Protein AF-A0A9D1SYV1-F1 (afdb_monomer)

Foldseek 3Di:
DVLVVLVLVLLLLLLQLLVLLLVLLVVLLVLAPDPVLNVLSVVLNVLSVVLNVLSVVVCVVVVHDHDHDDVVVVVVVVCVVVVPLVVDSALLSSLVVLLVSLVVLLVSLVVSCVVRVVSDVSSNVSSVSSNVSSVVSNVVSVVSD

Solvent-accessible surface area (backbone atoms only — not comparable to full-atom values): 7983 Å² total; per-residue (Å²): 109,72,67,60,54,50,44,53,53,47,56,33,51,51,44,37,49,36,53,41,52,46,51,50,44,66,72,41,53,85,62,51,79,52,64,70,58,47,50,50,49,53,54,50,40,57,55,41,50,55,52,41,51,53,50,51,53,56,30,54,76,71,73,49,82,78,59,87,66,68,52,64,61,58,52,49,56,55,45,70,77,44,77,79,54,84,80,51,73,46,59,42,52,52,32,50,52,50,40,55,51,34,52,52,45,35,55,46,36,57,48,47,50,71,77,42,43,90,67,39,68,69,62,36,52,53,40,49,54,50,32,53,50,30,55,50,47,45,61,57,40,57,77,48,98

Sequence (145 aa):
MEQNENYIKFINSIFQNLSTALQSIEDMLPKVVDEDFKKELSEEYSKYDLLSRECEMLAKSEGINLKDNNWFEKLKLWGSINMGTMMDKSTRNIAQMFLLGTVMGIVQCLKDLKDYSSVSDELTDLCTKLSELEENNYQNLKNFL

Structure (mmCIF, N/CA/C/O backbone):
data_AF-A0A9D1SYV1-F1
#
_entry.id   AF-A0A9D1SYV1-F1
#
loop_
_atom_site.group_PDB
_atom_site.id
_atom_site.type_symbol
_atom_site.label_atom_id
_atom_site.label_alt_id
_atom_site.label_comp_id
_atom_site.label_asym_id
_atom_site.label_entity_id
_atom_site.label_seq_id
_atom_site.pdbx_PDB_ins_code
_atom_site.Cartn_x
_atom_site.Cartn_y
_atom_site.Cartn_z
_atom_site.occupancy
_atom_site.B_iso_or_equiv
_atom_site.auth_seq_id
_atom_site.auth_comp_id
_atom_site.auth_asym_id
_atom_site.auth_atom_id
_atom_site.pdbx_PDB_model_num
ATOM 1 N N . MET A 1 1 ? -9.665 8.114 26.194 1.00 60.84 1 MET A N 1
ATOM 2 C CA . MET A 1 1 ? -10.007 6.688 26.390 1.00 60.84 1 MET A CA 1
ATOM 3 C C . MET A 1 1 ? -9.146 5.887 25.431 1.00 60.84 1 MET A C 1
ATOM 5 O O . MET A 1 1 ? -8.980 6.341 24.306 1.00 60.84 1 MET A O 1
ATOM 9 N N . GLU A 1 2 ? -8.592 4.762 25.873 1.00 72.12 2 GLU A N 1
ATOM 10 C CA . GLU A 1 2 ? -7.640 3.916 25.127 1.00 72.12 2 GLU A CA 1
ATOM 11 C C . GLU A 1 2 ? -8.145 3.509 23.727 1.00 72.12 2 GLU A C 1
ATOM 13 O O . GLU A 1 2 ? -7.390 3.553 22.761 1.00 72.12 2 GLU A O 1
ATOM 18 N N . GLN A 1 3 ? -9.453 3.261 23.587 1.00 74.19 3 GLN A N 1
ATOM 19 C CA . GLN A 1 3 ? -10.114 2.951 22.310 1.00 74.19 3 GLN A CA 1
ATOM 20 C C . GLN A 1 3 ? -9.882 4.019 21.222 1.00 74.19 3 GLN A C 1
ATOM 22 O O . GLN A 1 3 ? -9.591 3.686 20.079 1.00 74.19 3 GLN A O 1
ATOM 27 N N . ASN A 1 4 ? -9.961 5.306 21.583 1.00 85.25 4 ASN A N 1
ATOM 28 C CA . ASN A 1 4 ? -9.758 6.412 20.640 1.00 85.25 4 ASN A CA 1
ATOM 29 C C . ASN A 1 4 ? -8.280 6.524 20.220 1.00 85.25 4 ASN A C 1
ATOM 31 O O . ASN A 1 4 ? -7.961 6.809 19.072 1.00 85.25 4 ASN A O 1
ATOM 35 N N . GLU A 1 5 ? -7.352 6.248 21.140 1.00 92.25 5 GLU A N 1
ATOM 36 C CA . GLU A 1 5 ? -5.921 6.256 20.823 1.00 92.25 5 GLU A CA 1
ATOM 37 C C . GLU A 1 5 ? -5.551 5.127 19.851 1.00 92.25 5 GLU A C 1
ATOM 39 O O . GLU A 1 5 ? -4.796 5.354 18.905 1.00 92.25 5 GLU A O 1
ATOM 44 N N . ASN A 1 6 ? -6.111 3.931 20.048 1.00 95.31 6 ASN A N 1
ATOM 45 C CA . ASN A 1 6 ? -5.883 2.800 19.152 1.00 95.31 6 ASN A CA 1
ATOM 46 C C . ASN A 1 6 ? -6.514 3.022 17.772 1.00 95.31 6 ASN A C 1
ATOM 48 O O . ASN A 1 6 ? -5.876 2.696 16.776 1.00 95.31 6 ASN A O 1
ATOM 52 N N . TYR A 1 7 ? -7.689 3.658 17.691 1.00 95.75 7 TYR A N 1
ATOM 53 C CA . TYR A 1 7 ? -8.291 4.036 16.405 1.00 95.75 7 TYR A CA 1
ATOM 54 C C . TYR A 1 7 ? -7.366 4.983 15.633 1.00 95.75 7 TYR A C 1
ATOM 56 O O . TYR A 1 7 ? -7.041 4.741 14.472 1.00 95.75 7 TYR A O 1
ATOM 64 N N . ILE A 1 8 ? -6.867 6.028 16.307 1.00 95.69 8 ILE A N 1
ATOM 65 C CA . ILE A 1 8 ? -5.928 6.990 15.721 1.00 95.69 8 ILE A CA 1
ATOM 66 C C . ILE A 1 8 ? -4.652 6.284 15.252 1.00 95.69 8 ILE A C 1
ATOM 68 O O . ILE A 1 8 ? -4.178 6.566 14.153 1.00 95.69 8 ILE A O 1
ATOM 72 N N . LYS A 1 9 ? -4.076 5.374 16.047 1.00 95.38 9 LYS A N 1
ATOM 73 C CA . LYS A 1 9 ? -2.889 4.606 15.632 1.00 95.38 9 LYS A CA 1
ATOM 74 C C . LYS A 1 9 ? -3.173 3.769 14.390 1.00 95.38 9 LYS A C 1
ATOM 76 O O . LYS A 1 9 ? -2.373 3.805 13.458 1.00 95.38 9 LYS A O 1
ATOM 81 N N . PHE A 1 10 ? -4.309 3.079 14.363 1.00 97.25 10 PHE A N 1
ATOM 82 C CA . PHE A 1 10 ? -4.659 2.178 13.276 1.00 97.25 10 PHE A CA 1
ATOM 83 C C . PHE A 1 10 ? -4.872 2.931 11.957 1.00 97.25 10 PHE A C 1
ATOM 85 O O . PHE A 1 10 ? -4.190 2.645 10.975 1.00 97.25 10 PHE A O 1
ATOM 92 N N . ILE A 1 11 ? -5.715 3.971 11.948 1.00 97.31 11 ILE A N 1
ATOM 93 C CA . ILE A 1 11 ? -5.981 4.752 10.730 1.00 97.31 11 ILE A CA 1
ATOM 94 C C . ILE A 1 11 ? -4.730 5.475 10.215 1.00 97.31 11 ILE A C 1
ATOM 96 O O . ILE A 1 11 ? -4.505 5.544 9.009 1.00 97.31 11 ILE A O 1
ATOM 100 N N . ASN A 1 12 ? -3.864 5.961 11.114 1.00 95.75 12 ASN A N 1
ATOM 101 C CA . ASN A 1 12 ? -2.592 6.555 10.703 1.00 95.75 12 ASN A CA 1
ATOM 102 C C . ASN A 1 12 ? -1.652 5.514 10.092 1.00 95.75 12 ASN A C 1
ATOM 104 O O . ASN A 1 12 ? -0.964 5.834 9.131 1.00 95.75 12 ASN A O 1
ATOM 108 N N . SER A 1 13 ? -1.613 4.287 10.616 1.00 95.44 13 SER A N 1
ATOM 109 C CA . SER A 1 13 ? -0.782 3.225 10.040 1.00 95.44 13 SER A CA 1
ATOM 110 C C . SER A 1 13 ? -1.227 2.870 8.616 1.00 95.44 13 SER A C 1
ATOM 112 O O . SER A 1 13 ? -0.402 2.855 7.701 1.00 95.44 13 SER A O 1
ATOM 114 N N . ILE A 1 14 ? -2.541 2.708 8.405 1.00 97.38 14 ILE A N 1
ATOM 115 C CA . ILE A 1 14 ? -3.135 2.473 7.079 1.00 97.38 14 ILE A CA 1
ATOM 116 C C . ILE A 1 14 ? -2.778 3.620 6.127 1.00 97.38 14 ILE A C 1
ATOM 118 O O . ILE A 1 14 ? -2.234 3.388 5.048 1.00 97.38 14 ILE A O 1
ATOM 122 N N . PHE A 1 15 ? -3.033 4.866 6.542 1.00 96.44 15 PHE A N 1
ATOM 123 C CA . PHE A 1 15 ? -2.738 6.043 5.727 1.00 96.44 15 PHE A CA 1
ATOM 124 C C . PHE A 1 15 ? -1.256 6.143 5.361 1.00 96.4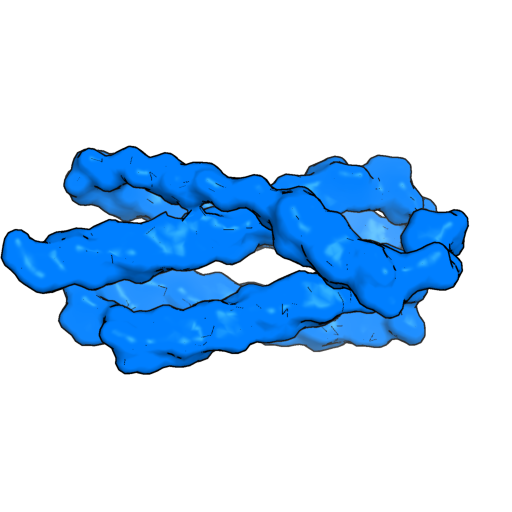4 15 PHE A C 1
ATOM 126 O O . PHE A 1 15 ? -0.926 6.437 4.220 1.00 96.44 15 PHE A O 1
ATOM 133 N N . GLN A 1 16 ? -0.355 5.861 6.303 1.00 93.44 16 GLN A N 1
ATOM 134 C CA . GLN A 1 16 ? 1.081 5.914 6.048 1.00 93.44 16 GLN A CA 1
ATOM 135 C C . GLN A 1 16 ? 1.547 4.863 5.046 1.00 93.44 16 GLN A C 1
ATOM 137 O O . GLN A 1 16 ? 2.477 5.142 4.292 1.00 93.44 16 GLN A O 1
ATOM 142 N N . ASN A 1 17 ? 0.937 3.677 5.032 1.00 93.81 17 ASN A N 1
ATOM 143 C CA . ASN A 1 17 ? 1.236 2.668 4.020 1.00 93.81 17 ASN A CA 1
ATOM 144 C C . ASN A 1 17 ? 0.762 3.137 2.626 1.00 93.81 17 ASN A C 1
ATOM 146 O O . ASN A 1 17 ? 1.535 3.153 1.670 1.00 93.81 17 ASN A O 1
ATOM 150 N N . LEU A 1 18 ? -0.468 3.654 2.541 1.00 96.19 18 LEU A N 1
ATOM 151 C CA . LEU A 1 18 ? -1.052 4.192 1.305 1.00 96.19 18 LEU A CA 1
ATOM 152 C C . LEU A 1 18 ? -0.250 5.370 0.731 1.00 96.19 18 LEU A C 1
ATOM 154 O O . LEU A 1 18 ? 0.146 5.343 -0.434 1.00 96.19 18 LEU A O 1
ATOM 158 N N . SER A 1 19 ? 0.037 6.387 1.547 1.00 92.75 19 SER A N 1
ATOM 159 C CA . SER A 1 19 ? 0.761 7.586 1.108 1.00 92.75 19 SER A CA 1
ATOM 160 C C . SER A 1 19 ? 2.196 7.270 0.692 1.00 92.75 19 SER A C 1
ATOM 162 O O . SER A 1 19 ? 2.707 7.823 -0.281 1.00 92.75 19 SER A O 1
ATOM 164 N N . THR A 1 20 ? 2.823 6.309 1.370 1.00 89.69 20 THR A N 1
ATOM 165 C CA . THR A 1 20 ? 4.128 5.762 0.994 1.00 89.69 20 THR A CA 1
ATOM 166 C C . THR A 1 20 ? 4.110 5.150 -0.406 1.00 89.69 20 THR A C 1
ATOM 168 O O . THR A 1 20 ? 4.994 5.450 -1.216 1.00 89.69 20 THR A O 1
ATOM 171 N N . ALA A 1 21 ? 3.132 4.288 -0.693 1.00 92.88 21 ALA A N 1
ATOM 172 C CA . ALA A 1 21 ? 3.015 3.636 -1.991 1.00 92.88 21 ALA A CA 1
ATOM 173 C C . ALA A 1 21 ? 2.784 4.671 -3.103 1.00 92.88 21 ALA A C 1
ATOM 175 O O . ALA A 1 21 ? 3.529 4.692 -4.084 1.00 92.88 21 ALA A O 1
ATOM 176 N N . LEU A 1 22 ? 1.836 5.593 -2.901 1.00 95.00 22 LEU A N 1
ATOM 177 C CA . LEU A 1 22 ? 1.514 6.660 -3.852 1.00 95.00 22 LEU A CA 1
ATOM 178 C C . LEU A 1 22 ? 2.729 7.531 -4.178 1.00 95.00 22 LEU A C 1
ATOM 180 O O . LEU A 1 22 ? 3.081 7.675 -5.350 1.00 95.00 22 LEU A O 1
ATOM 184 N N . GLN A 1 23 ? 3.419 8.034 -3.150 1.00 89.56 23 GLN A N 1
ATOM 185 C CA . GLN A 1 23 ? 4.604 8.873 -3.322 1.00 89.56 23 GLN A CA 1
ATOM 186 C C . GLN A 1 23 ? 5.730 8.120 -4.044 1.00 89.56 23 GLN A C 1
ATOM 188 O O . GLN A 1 23 ? 6.367 8.657 -4.949 1.00 89.56 23 GLN A O 1
ATOM 193 N N . SER A 1 24 ? 5.952 6.848 -3.695 1.00 88.19 24 SER A N 1
ATOM 194 C CA . SER A 1 24 ? 6.974 6.013 -4.342 1.00 88.19 24 SER A CA 1
ATOM 195 C C . SER A 1 24 ? 6.717 5.837 -5.830 1.00 88.19 24 SER A C 1
ATOM 197 O O . SER A 1 24 ? 7.650 5.937 -6.631 1.00 88.19 24 SER A O 1
ATOM 199 N N . ILE A 1 25 ? 5.463 5.564 -6.200 1.00 93.12 25 ILE A N 1
ATOM 200 C CA . ILE A 1 25 ? 5.072 5.420 -7.598 1.00 93.12 25 ILE A CA 1
ATOM 201 C C . ILE A 1 25 ? 5.269 6.751 -8.322 1.00 93.12 25 ILE A C 1
ATOM 203 O O . ILE A 1 25 ? 5.959 6.768 -9.338 1.00 93.12 25 ILE A O 1
ATOM 207 N N . GLU A 1 26 ? 4.773 7.864 -7.782 1.00 91.44 26 GLU A N 1
ATOM 208 C CA . GLU A 1 26 ? 4.944 9.196 -8.380 1.00 91.44 26 GLU A CA 1
ATOM 209 C C . GLU A 1 26 ? 6.416 9.550 -8.635 1.00 91.44 26 GLU A C 1
ATOM 211 O O . GLU A 1 26 ? 6.776 10.023 -9.716 1.00 91.44 26 GLU A O 1
ATOM 216 N N . ASP A 1 27 ? 7.294 9.258 -7.674 1.00 84.44 27 ASP A N 1
ATOM 217 C CA . ASP A 1 27 ? 8.716 9.582 -7.768 1.00 84.44 27 ASP A CA 1
ATOM 218 C C . ASP A 1 27 ? 9.489 8.687 -8.741 1.00 84.44 27 ASP A C 1
ATOM 220 O O . ASP A 1 27 ? 10.535 9.089 -9.276 1.00 84.44 27 ASP A O 1
ATOM 224 N N . MET A 1 28 ? 9.048 7.441 -8.922 1.00 86.69 28 MET A N 1
ATOM 225 C CA . MET A 1 28 ? 9.763 6.445 -9.719 1.00 86.69 28 MET A CA 1
ATOM 226 C C . MET A 1 28 ? 9.200 6.288 -11.125 1.00 86.69 28 MET A C 1
ATOM 228 O O . MET A 1 28 ? 9.983 5.995 -12.027 1.00 86.69 28 MET A O 1
ATOM 232 N N . LEU A 1 29 ? 7.911 6.550 -11.351 1.00 89.50 29 LEU A N 1
ATOM 233 C CA . LEU A 1 29 ? 7.262 6.409 -12.657 1.00 89.50 29 LEU A CA 1
ATOM 234 C C . LEU A 1 29 ? 8.009 7.153 -13.787 1.00 89.50 29 LEU A C 1
ATOM 236 O O . LEU A 1 29 ? 8.236 6.540 -14.831 1.00 89.50 29 LEU A O 1
ATOM 240 N N . PRO A 1 30 ? 8.522 8.393 -13.600 1.00 88.81 30 PRO A N 1
ATOM 241 C CA . PRO A 1 30 ? 9.306 9.085 -14.632 1.00 88.81 30 PRO A CA 1
ATOM 242 C C . PRO A 1 30 ? 10.670 8.443 -14.937 1.00 88.81 30 PRO A C 1
ATOM 244 O O . PRO A 1 30 ? 11.305 8.788 -15.932 1.00 88.81 30 PRO A O 1
ATOM 247 N N . LYS A 1 31 ? 11.165 7.563 -14.058 1.00 86.19 31 LYS A N 1
ATOM 248 C CA . LYS A 1 31 ? 12.464 6.881 -14.180 1.00 86.19 31 LYS A CA 1
ATOM 249 C C . LYS A 1 31 ? 12.336 5.487 -14.793 1.00 86.19 31 LYS A C 1
ATOM 251 O O . LYS A 1 31 ? 13.350 4.939 -15.220 1.00 86.19 31 LYS A O 1
ATOM 256 N N . VAL A 1 32 ? 11.134 4.915 -14.819 1.00 88.69 32 VAL A N 1
ATOM 257 C CA . VAL A 1 32 ? 10.876 3.625 -15.460 1.00 88.69 32 VAL A CA 1
ATOM 258 C C . VAL A 1 32 ? 10.923 3.810 -16.976 1.00 88.69 32 VAL A C 1
ATOM 260 O O . VAL A 1 32 ? 10.387 4.779 -17.505 1.00 88.69 32 VAL A O 1
ATOM 26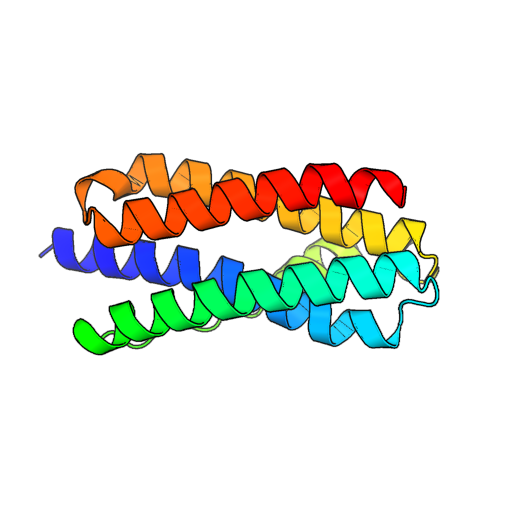3 N N . VAL A 1 33 ? 11.591 2.900 -17.685 1.00 90.25 33 VAL A N 1
ATOM 264 C CA . VAL A 1 33 ? 11.653 2.898 -19.161 1.00 90.25 33 VAL A CA 1
ATOM 265 C C . VAL A 1 33 ? 10.729 1.836 -19.752 1.00 90.25 33 VAL A C 1
ATOM 267 O O . VAL A 1 33 ? 10.144 2.064 -20.803 1.00 90.25 33 VAL A O 1
ATOM 270 N N . ASP A 1 34 ? 10.584 0.701 -19.070 1.00 94.69 34 ASP A N 1
ATOM 271 C CA . ASP A 1 34 ? 9.718 -0.401 -19.482 1.00 94.69 34 ASP A CA 1
ATOM 272 C C . ASP A 1 34 ? 8.236 0.000 -19.422 1.00 94.69 34 ASP A C 1
ATOM 274 O O . ASP A 1 34 ? 7.730 0.401 -18.373 1.00 94.69 34 ASP A O 1
ATOM 278 N N . GLU A 1 35 ? 7.557 -0.055 -20.567 1.00 96.06 35 GLU A N 1
ATOM 279 C CA . GLU A 1 35 ? 6.175 0.417 -20.702 1.00 96.06 35 GLU A CA 1
ATOM 280 C C . GLU A 1 35 ? 5.162 -0.507 -20.015 1.00 96.06 35 GLU A C 1
ATOM 282 O O . GLU A 1 35 ? 4.181 -0.014 -19.455 1.00 96.06 35 GLU A O 1
ATOM 287 N N . ASP A 1 36 ? 5.411 -1.820 -19.988 1.00 96.94 36 ASP A N 1
ATOM 288 C CA . ASP A 1 36 ? 4.548 -2.764 -19.274 1.00 96.94 36 ASP A CA 1
ATOM 289 C C . ASP A 1 36 ? 4.654 -2.526 -17.764 1.00 96.94 36 ASP A C 1
ATOM 291 O O . ASP A 1 36 ? 3.642 -2.495 -17.062 1.00 96.94 36 ASP A O 1
ATOM 295 N N . PHE A 1 37 ? 5.861 -2.243 -17.266 1.00 96.75 37 PHE A N 1
ATOM 296 C CA . PHE A 1 37 ? 6.055 -1.911 -15.860 1.00 96.75 37 PHE A CA 1
ATOM 297 C C . PHE A 1 37 ? 5.452 -0.550 -15.487 1.00 96.75 37 PHE A C 1
ATOM 299 O O . PHE A 1 37 ? 4.826 -0.419 -14.437 1.00 96.75 37 PHE A O 1
ATOM 306 N N . LYS A 1 38 ? 5.568 0.472 -16.350 1.00 97.00 38 LYS A N 1
ATOM 307 C CA . LYS A 1 38 ? 4.864 1.754 -16.143 1.00 97.00 38 LYS A CA 1
ATOM 308 C C . LYS A 1 38 ? 3.361 1.562 -16.036 1.00 97.00 38 LYS A C 1
ATOM 310 O O . LYS A 1 38 ? 2.721 2.215 -15.209 1.00 97.00 38 LYS A O 1
ATOM 315 N N . LYS A 1 39 ? 2.800 0.714 -16.900 1.00 98.00 39 LYS A N 1
ATOM 316 C CA . LYS A 1 39 ? 1.375 0.411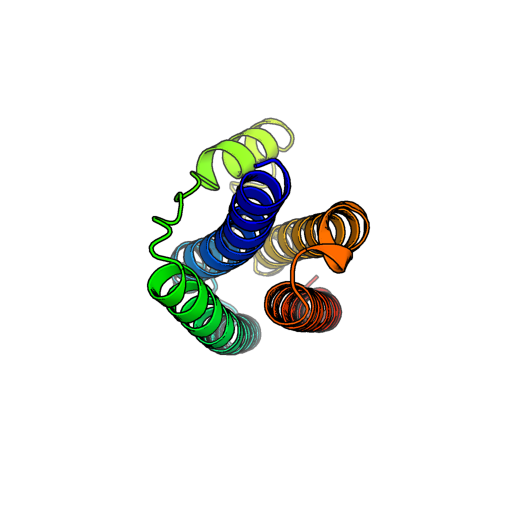 -16.895 1.00 98.00 39 LYS A CA 1
ATOM 317 C C . LYS A 1 39 ? 0.977 -0.250 -15.577 1.00 98.00 39 LYS A C 1
ATOM 319 O O . LYS A 1 39 ? 0.041 0.242 -14.955 1.00 98.00 39 LYS A O 1
ATOM 324 N N . GLU A 1 40 ? 1.718 -1.263 -15.127 1.00 98.12 40 GLU A N 1
ATOM 325 C CA . GLU A 1 40 ? 1.482 -1.907 -13.826 1.00 98.12 40 GLU A CA 1
ATOM 326 C C . GLU A 1 40 ? 1.494 -0.874 -12.690 1.00 98.12 40 GLU A C 1
ATOM 328 O O . GLU A 1 40 ? 0.495 -0.722 -11.994 1.00 98.12 40 GLU A O 1
ATOM 333 N N . LEU A 1 41 ? 2.557 -0.068 -12.566 1.00 97.50 41 LEU A N 1
ATOM 334 C CA . LEU A 1 41 ? 2.653 0.948 -11.508 1.00 97.50 41 LEU A CA 1
ATOM 335 C C . LEU A 1 41 ? 1.519 1.984 -11.568 1.00 97.50 41 LEU A C 1
ATOM 337 O O . LEU A 1 41 ? 1.041 2.442 -10.533 1.00 97.50 41 LEU A O 1
ATOM 341 N N . SER A 1 42 ? 1.059 2.355 -12.763 1.00 98.19 42 SER A N 1
ATOM 342 C CA . SER A 1 42 ? -0.068 3.286 -12.923 1.00 98.19 42 SER A CA 1
ATOM 343 C C . SER A 1 42 ? -1.398 2.669 -12.469 1.00 98.19 42 SER A C 1
ATOM 345 O O . SER A 1 42 ? -2.244 3.353 -11.881 1.00 98.19 42 SER A O 1
ATOM 347 N N . GLU A 1 43 ? -1.595 1.374 -12.726 1.00 98.31 43 GLU A N 1
ATOM 348 C CA . GLU A 1 43 ? -2.752 0.621 -12.236 1.00 98.31 43 GLU A CA 1
ATOM 349 C C . GLU A 1 43 ? -2.703 0.452 -10.713 1.00 98.31 43 GLU A C 1
ATOM 351 O O . GLU A 1 43 ? -3.725 0.649 -10.051 1.00 98.31 43 GLU A O 1
ATOM 356 N N . GLU A 1 44 ? -1.532 0.151 -10.144 1.00 98.31 44 GLU A N 1
ATOM 357 C CA . GLU A 1 44 ? -1.320 0.111 -8.694 1.00 98.31 44 GLU A CA 1
ATOM 358 C C . GLU A 1 44 ? -1.628 1.467 -8.047 1.00 98.31 44 GLU A C 1
ATOM 360 O O . GLU A 1 44 ? -2.417 1.521 -7.102 1.00 98.31 44 GLU A O 1
ATOM 365 N N . TYR A 1 45 ? -1.089 2.569 -8.588 1.00 98.44 45 TYR A N 1
ATOM 366 C CA . TYR A 1 45 ? -1.337 3.929 -8.087 1.00 98.44 45 TYR A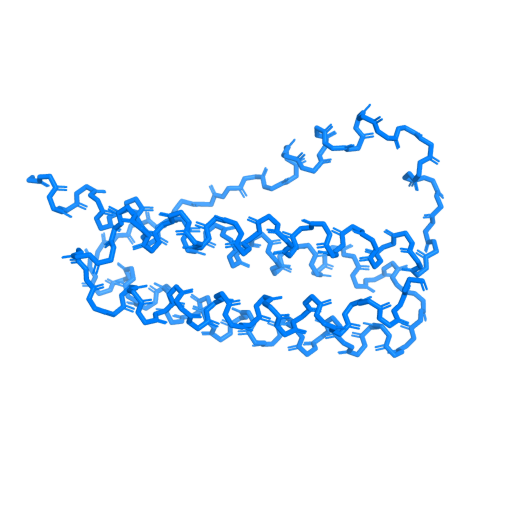 CA 1
ATOM 367 C C . TYR A 1 45 ? -2.830 4.229 -8.014 1.00 98.44 45 TYR A C 1
ATOM 369 O O . TYR A 1 45 ? -3.325 4.695 -6.992 1.00 98.44 45 TYR A O 1
ATOM 377 N N . SER A 1 46 ? -3.566 3.911 -9.081 1.00 98.50 46 SER A N 1
ATOM 378 C CA . SER A 1 46 ? -5.008 4.160 -9.143 1.00 98.50 46 SER A CA 1
ATOM 379 C C . SER A 1 46 ? -5.765 3.409 -8.042 1.00 98.50 46 SER A C 1
ATOM 381 O O . SER A 1 46 ? -6.704 3.947 -7.460 1.00 98.50 46 SER A O 1
ATOM 383 N N . LYS A 1 47 ? -5.358 2.173 -7.725 1.00 98.62 47 LYS A N 1
ATOM 384 C CA . LYS A 1 47 ? -5.975 1.370 -6.657 1.00 98.62 47 LYS A CA 1
ATOM 385 C C . LYS A 1 47 ? -5.607 1.900 -5.268 1.00 98.62 47 LYS A C 1
ATOM 387 O O . LYS A 1 47 ? -6.489 2.011 -4.419 1.00 98.62 47 LYS A O 1
ATOM 392 N N . TYR A 1 48 ? -4.345 2.273 -5.049 1.00 98.44 48 TYR A N 1
ATOM 393 C CA . TYR A 1 48 ? -3.910 2.893 -3.796 1.00 98.44 48 TYR A CA 1
ATOM 394 C C . TYR A 1 48 ? -4.606 4.239 -3.544 1.00 98.44 48 TYR A C 1
ATOM 396 O O . TYR A 1 48 ? -5.028 4.495 -2.420 1.00 98.44 48 TYR A O 1
ATOM 404 N N . ASP A 1 49 ? -4.790 5.072 -4.573 1.00 98.38 49 ASP A N 1
ATOM 405 C CA . ASP A 1 49 ? -5.448 6.384 -4.460 1.00 98.38 49 ASP A CA 1
ATOM 406 C C . ASP A 1 49 ? -6.913 6.235 -4.027 1.00 98.38 49 ASP A C 1
ATOM 408 O O . ASP A 1 49 ? -7.385 6.957 -3.150 1.00 98.38 49 ASP A O 1
ATOM 412 N N . LEU A 1 50 ? -7.626 5.237 -4.562 1.00 98.56 50 LEU A N 1
ATOM 413 C CA . LEU A 1 50 ? -8.995 4.937 -4.135 1.00 98.56 50 LEU A CA 1
ATOM 414 C C . LEU A 1 50 ? -9.073 4.592 -2.640 1.00 98.56 50 LEU A C 1
ATOM 416 O O . LEU A 1 50 ? -9.910 5.155 -1.933 1.00 98.56 50 LEU A O 1
ATOM 420 N N . LEU A 1 51 ? -8.182 3.725 -2.150 1.00 98.62 51 LEU A N 1
ATOM 421 C CA . LEU A 1 51 ? -8.128 3.373 -0.727 1.00 98.62 51 LEU A CA 1
ATOM 422 C C . LEU A 1 51 ? -7.661 4.551 0.144 1.00 98.62 51 LEU A C 1
ATOM 424 O O . LEU A 1 51 ? -8.158 4.722 1.256 1.00 98.62 51 LEU A O 1
ATOM 428 N N . SER A 1 52 ? -6.747 5.394 -0.351 1.00 97.81 52 SER A N 1
ATOM 429 C CA . SER A 1 52 ? -6.294 6.600 0.361 1.00 97.81 52 SER A CA 1
ATOM 430 C C . SER A 1 52 ? -7.443 7.572 0.585 1.00 97.81 52 SER A C 1
ATOM 432 O O . SER A 1 52 ? -7.641 8.048 1.700 1.00 97.81 52 SER A O 1
ATOM 434 N N . ARG A 1 53 ? -8.273 7.795 -0.437 1.00 98.25 53 ARG A N 1
ATOM 435 C CA . ARG A 1 53 ? -9.468 8.641 -0.323 1.00 98.25 53 ARG A CA 1
ATOM 436 C C . ARG A 1 53 ? -10.488 8.071 0.660 1.00 98.25 53 ARG A C 1
ATOM 438 O O . ARG A 1 53 ? -11.072 8.832 1.428 1.00 98.25 53 ARG A O 1
ATOM 445 N N . GLU A 1 54 ? -10.695 6.753 0.665 1.00 98.25 54 GLU A N 1
ATOM 446 C CA . GLU A 1 54 ? -11.547 6.083 1.660 1.00 98.25 54 GLU A CA 1
ATOM 447 C C . GLU A 1 54 ? -11.009 6.311 3.085 1.00 98.25 54 GLU A C 1
ATOM 449 O O . GLU A 1 54 ? -11.754 6.739 3.969 1.00 98.25 54 GLU A O 1
ATOM 454 N N . CYS A 1 55 ? -9.698 6.141 3.287 1.00 98.06 55 CYS A N 1
ATOM 455 C CA . CYS A 1 55 ? -9.015 6.400 4.557 1.00 98.06 55 CYS A CA 1
ATOM 456 C C . CYS A 1 55 ? -9.178 7.857 5.028 1.00 98.06 55 CYS A C 1
ATOM 458 O O . CYS A 1 55 ? -9.544 8.121 6.174 1.00 98.06 55 CYS A O 1
ATOM 460 N N . GLU A 1 56 ? -8.956 8.821 4.134 1.00 97.25 56 GLU A N 1
ATOM 461 C CA . GLU A 1 56 ? -9.108 10.252 4.414 1.00 97.25 56 GLU A CA 1
ATOM 462 C C . GLU A 1 56 ? -10.550 10.627 4.766 1.00 97.25 56 GLU A C 1
ATOM 464 O O . GLU A 1 56 ? -10.782 11.449 5.657 1.00 97.25 56 GLU A O 1
ATOM 469 N N . MET A 1 57 ? -11.533 10.016 4.099 1.00 97.81 57 MET A N 1
ATOM 470 C CA . MET A 1 57 ? -12.946 10.216 4.414 1.00 97.81 57 MET A CA 1
ATOM 471 C C . MET A 1 57 ? -13.289 9.724 5.824 1.00 97.81 57 MET A C 1
ATOM 473 O O . MET A 1 57 ? -13.954 10.459 6.559 1.00 97.81 57 MET A O 1
ATOM 477 N N . LEU A 1 58 ? -12.799 8.543 6.217 1.00 96.88 58 LEU A N 1
ATOM 478 C CA . LEU A 1 58 ? -12.968 8.002 7.573 1.00 96.88 58 LEU A CA 1
ATOM 479 C C . LEU A 1 58 ? -12.257 8.863 8.625 1.00 96.88 58 LEU A C 1
ATOM 481 O O . LEU A 1 58 ? -12.798 9.133 9.695 1.00 96.88 58 LEU A O 1
ATOM 485 N N . ALA A 1 59 ? -11.054 9.356 8.328 1.00 96.19 59 ALA A N 1
ATOM 486 C CA . ALA A 1 59 ? -10.346 10.251 9.238 1.00 96.19 59 ALA A CA 1
ATOM 487 C C . ALA A 1 59 ? -11.118 11.557 9.444 1.00 96.19 59 ALA A C 1
ATOM 489 O O . ALA A 1 59 ? -11.270 12.037 10.569 1.00 96.19 59 ALA A O 1
ATOM 490 N N . LYS A 1 60 ? -11.655 12.114 8.355 1.00 95.88 60 LYS A N 1
ATOM 491 C CA . LYS A 1 60 ? -12.433 13.350 8.382 1.00 95.88 60 LYS A CA 1
ATOM 492 C C . LYS A 1 60 ? -13.741 13.200 9.157 1.00 95.88 60 LYS A C 1
ATOM 494 O O . LYS A 1 60 ? -14.094 14.135 9.875 1.00 95.88 60 LYS A O 1
ATOM 499 N N . SER A 1 61 ? -14.454 12.076 9.030 1.00 94.56 61 SER A N 1
ATOM 500 C CA . SER A 1 61 ? -15.693 11.844 9.793 1.00 94.56 61 SER A CA 1
ATOM 501 C C . SER A 1 61 ? -15.442 11.777 11.299 1.00 94.56 61 SER A C 1
ATOM 503 O O . SER A 1 61 ? -16.267 12.262 12.068 1.00 94.56 61 SER A O 1
ATOM 505 N N . GLU A 1 62 ? -14.272 11.283 11.703 1.00 92.88 62 GLU A N 1
ATOM 506 C CA . GLU A 1 62 ? -13.842 11.203 13.104 1.00 92.88 62 GLU A CA 1
ATOM 507 C C . GLU A 1 62 ? -13.114 12.466 13.606 1.00 92.88 62 GLU A C 1
ATOM 509 O O . GLU A 1 62 ? -12.688 12.536 14.760 1.00 92.88 62 GLU A O 1
ATOM 514 N N . GLY A 1 63 ? -12.940 13.489 12.759 1.00 93.62 63 GLY A N 1
ATOM 515 C CA . GLY A 1 63 ? -12.206 14.710 13.113 1.00 93.62 63 GLY A CA 1
ATOM 516 C C . GLY A 1 63 ? -10.710 14.481 13.375 1.00 93.62 63 GLY A C 1
ATOM 517 O O . GLY A 1 63 ? -10.081 15.243 14.113 1.00 93.62 63 GLY A O 1
ATOM 518 N N . ILE A 1 64 ? -10.135 13.430 12.789 1.00 94.25 64 ILE A N 1
ATOM 519 C CA . ILE A 1 64 ? -8.733 13.046 12.945 1.00 94.25 64 ILE A CA 1
ATOM 520 C C . ILE A 1 64 ? -7.891 13.745 11.883 1.00 94.25 64 ILE A C 1
ATOM 522 O O . ILE A 1 64 ? -8.173 13.676 10.689 1.00 94.25 64 ILE A O 1
ATOM 526 N N . ASN A 1 65 ? -6.803 14.378 12.323 1.00 91.38 65 ASN A N 1
ATOM 527 C CA . ASN A 1 65 ? -5.768 14.861 11.421 1.00 91.38 65 ASN A CA 1
ATOM 528 C C . ASN A 1 65 ? -4.748 13.744 11.168 1.00 91.38 65 ASN A C 1
ATOM 530 O O . ASN A 1 65 ? -4.062 13.310 12.101 1.00 91.38 65 ASN A O 1
ATOM 534 N N . LEU A 1 66 ? -4.673 13.274 9.924 1.00 90.56 66 LEU A N 1
ATOM 535 C CA . LEU A 1 66 ? -3.740 12.230 9.512 1.00 90.56 66 LEU A CA 1
ATOM 536 C C . LEU A 1 66 ? -2.302 12.752 9.535 1.00 90.56 66 LEU A C 1
ATOM 538 O O . LEU A 1 66 ? -2.026 13.913 9.234 1.00 90.56 66 LEU A O 1
ATOM 542 N N . LYS A 1 67 ? -1.377 11.888 9.945 1.00 85.06 67 LYS A N 1
ATOM 543 C CA . LYS A 1 67 ? 0.048 12.193 10.028 1.00 85.06 67 LYS A CA 1
ATOM 544 C C . LYS A 1 67 ? 0.752 11.656 8.797 1.00 85.06 67 LYS A C 1
ATOM 546 O O . LYS A 1 67 ? 0.902 10.439 8.660 1.00 85.06 67 LYS A O 1
ATOM 551 N N . ASP A 1 68 ? 1.268 12.569 7.988 1.00 67.19 68 ASP A N 1
ATOM 552 C CA . ASP A 1 68 ? 2.237 12.221 6.958 1.00 67.19 68 ASP A CA 1
ATOM 553 C C . ASP A 1 68 ? 3.480 11.579 7.569 1.00 67.19 68 ASP A C 1
ATOM 555 O O . ASP A 1 68 ? 3.929 11.929 8.668 1.00 67.19 68 ASP A O 1
ATOM 559 N N . ASN A 1 69 ? 4.047 10.629 6.832 1.00 64.38 69 ASN A N 1
ATOM 560 C CA . ASN A 1 69 ? 5.319 10.018 7.166 1.00 64.38 69 ASN A CA 1
ATOM 561 C C . ASN A 1 69 ? 6.322 10.264 6.045 1.00 64.38 69 ASN A C 1
ATOM 563 O O . ASN A 1 69 ? 5.987 10.263 4.864 1.00 64.38 69 ASN A O 1
ATOM 567 N N . ASN A 1 70 ? 7.581 10.443 6.425 1.00 57.97 70 ASN A N 1
ATOM 568 C CA . ASN A 1 70 ? 8.667 10.676 5.495 1.00 57.97 70 ASN A CA 1
ATOM 569 C C . ASN A 1 70 ? 9.265 9.320 5.090 1.00 57.97 70 ASN A C 1
ATOM 571 O O . ASN A 1 70 ? 10.332 8.922 5.559 1.00 57.97 70 ASN A O 1
ATOM 575 N N . TRP A 1 71 ? 8.559 8.576 4.234 1.00 55.19 71 TRP A N 1
ATOM 576 C CA . TRP A 1 71 ? 9.013 7.294 3.670 1.00 55.19 71 TRP A CA 1
ATOM 577 C C . TRP A 1 71 ? 10.450 7.347 3.132 1.00 55.19 71 TRP A C 1
ATOM 579 O O . TRP A 1 71 ? 11.217 6.396 3.287 1.00 55.19 71 TRP A O 1
ATOM 589 N N . PHE A 1 72 ? 10.857 8.500 2.597 1.00 51.03 72 PHE A N 1
ATOM 590 C CA . PHE A 1 72 ? 12.226 8.766 2.170 1.00 51.03 72 PHE A CA 1
ATOM 591 C C . PHE A 1 72 ? 13.282 8.533 3.254 1.00 51.03 72 PHE A C 1
ATOM 593 O O . PHE A 1 72 ? 14.392 8.135 2.914 1.00 51.03 72 PHE A O 1
ATOM 600 N N . GLU A 1 73 ? 12.989 8.752 4.538 1.00 61.59 73 GLU A N 1
ATOM 601 C CA . GLU A 1 73 ? 13.937 8.448 5.617 1.00 61.59 73 GLU A CA 1
ATOM 602 C C . GLU A 1 73 ? 14.132 6.941 5.786 1.00 61.59 73 GLU A C 1
ATOM 604 O O . GLU A 1 73 ? 15.268 6.477 5.914 1.00 61.59 73 GLU A O 1
ATOM 609 N N . LYS A 1 74 ? 13.050 6.158 5.687 1.00 56.91 74 LYS A N 1
ATOM 610 C CA . LYS A 1 74 ? 13.129 4.693 5.708 1.00 56.91 74 LYS A CA 1
ATOM 611 C C . LYS A 1 74 ? 13.829 4.168 4.453 1.00 56.91 74 LYS A C 1
ATOM 613 O O . LYS A 1 74 ? 14.777 3.401 4.582 1.00 56.91 74 LYS A O 1
ATOM 618 N N . LEU A 1 75 ? 13.460 4.621 3.253 1.00 53.25 75 LEU A N 1
ATOM 619 C CA . LEU A 1 75 ? 14.132 4.237 2.001 1.00 53.25 75 LEU A CA 1
ATOM 620 C C . LEU A 1 75 ? 15.618 4.624 1.966 1.00 53.25 75 LEU A C 1
ATOM 622 O O . LEU A 1 75 ? 16.436 3.847 1.476 1.00 53.25 75 LEU A O 1
ATOM 626 N N . LYS A 1 76 ? 15.999 5.798 2.489 1.00 51.97 76 LYS A N 1
ATOM 627 C CA . LYS A 1 76 ? 17.413 6.204 2.614 1.00 51.97 76 LYS A CA 1
ATOM 628 C C . LYS A 1 76 ? 18.193 5.253 3.517 1.00 51.97 76 LYS A C 1
ATOM 630 O O . LYS A 1 76 ? 19.327 4.909 3.183 1.00 51.97 76 LYS A O 1
ATOM 635 N N . LEU A 1 77 ? 17.587 4.787 4.610 1.00 57.00 77 LEU A N 1
ATOM 636 C CA . LEU A 1 77 ? 18.184 3.763 5.466 1.00 57.00 77 LEU A CA 1
ATOM 637 C C . LEU A 1 77 ? 18.425 2.461 4.677 1.00 57.00 77 LEU A C 1
ATOM 639 O O . LEU A 1 77 ? 19.524 1.914 4.729 1.00 57.00 77 LEU A O 1
ATOM 643 N N . TRP A 1 78 ? 17.468 2.025 3.853 1.00 50.91 78 TRP A N 1
ATOM 644 C CA . TRP A 1 78 ? 17.625 0.853 2.975 1.00 50.91 78 TRP A CA 1
ATOM 645 C C . TRP A 1 78 ? 18.691 1.045 1.884 1.00 50.91 78 TRP A C 1
ATOM 647 O O . TRP A 1 78 ? 19.500 0.150 1.642 1.00 50.91 78 TRP A O 1
ATOM 657 N N . GLY A 1 79 ? 18.756 2.231 1.274 1.00 51.84 79 GLY A N 1
ATOM 658 C CA . GLY A 1 79 ? 19.777 2.591 0.288 1.00 51.84 79 GLY A CA 1
ATOM 659 C C . GLY A 1 79 ? 21.197 2.597 0.850 1.00 51.84 79 GLY A C 1
ATOM 660 O O . GLY A 1 79 ? 22.132 2.164 0.180 1.00 51.84 79 GLY A O 1
ATOM 661 N N . SER A 1 80 ? 21.360 3.021 2.107 1.00 53.53 80 SER A N 1
ATOM 662 C CA . SER A 1 80 ? 22.662 3.012 2.784 1.00 53.53 80 SER A CA 1
ATOM 663 C C . SER A 1 80 ? 23.206 1.603 3.061 1.00 53.53 80 SER A C 1
ATOM 665 O O . SER A 1 80 ? 24.421 1.429 3.132 1.00 53.53 80 SER A O 1
ATOM 667 N N . ILE A 1 81 ? 22.334 0.590 3.138 1.00 49.94 81 ILE A N 1
ATOM 668 C CA . ILE A 1 81 ? 22.717 -0.822 3.305 1.00 49.94 81 ILE A CA 1
ATOM 669 C C . ILE A 1 81 ? 23.151 -1.450 1.966 1.00 49.94 81 ILE A C 1
ATOM 671 O O . ILE A 1 81 ? 23.956 -2.377 1.958 1.00 49.94 81 ILE A O 1
ATOM 675 N N . ASN A 1 82 ? 22.682 -0.925 0.827 1.00 46.56 82 ASN A N 1
ATOM 676 C CA . ASN A 1 82 ? 22.892 -1.510 -0.502 1.00 46.56 82 ASN A CA 1
ATOM 677 C C . ASN A 1 82 ? 23.524 -0.493 -1.483 1.00 46.56 82 ASN A C 1
ATOM 679 O O . ASN A 1 82 ? 23.002 -0.247 -2.571 1.00 46.56 82 ASN A O 1
ATOM 683 N N . MET A 1 83 ? 24.658 0.116 -1.094 1.00 43.72 83 MET A N 1
ATOM 684 C CA . MET A 1 83 ? 25.329 1.222 -1.817 1.00 43.72 83 MET A CA 1
ATOM 685 C C . MET A 1 83 ? 25.712 0.933 -3.290 1.00 43.72 83 MET A C 1
ATOM 687 O O . MET A 1 83 ? 26.094 1.859 -4.000 1.00 43.72 83 MET A O 1
ATOM 691 N N . GLY A 1 84 ? 25.613 -0.311 -3.777 1.00 48.19 84 GLY A N 1
ATOM 692 C CA . GLY A 1 84 ? 25.919 -0.672 -5.170 1.00 48.19 84 GLY A CA 1
ATOM 693 C C . GLY A 1 84 ? 24.750 -0.545 -6.158 1.00 48.19 84 GLY A C 1
ATOM 694 O O . GLY A 1 84 ? 24.984 -0.381 -7.352 1.00 48.19 84 GLY A O 1
ATOM 695 N N . THR A 1 85 ? 23.499 -0.593 -5.688 1.00 49.19 85 THR A N 1
ATOM 696 C CA . THR A 1 85 ? 22.323 -0.848 -6.551 1.00 49.19 85 THR A CA 1
ATOM 697 C C . TH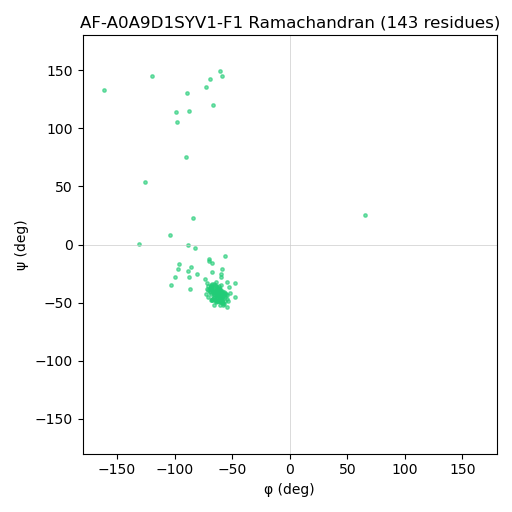R A 1 85 ? 21.599 0.431 -6.985 1.00 49.19 85 THR A C 1
ATOM 699 O O . THR A 1 85 ? 20.935 0.449 -8.015 1.00 49.19 85 THR A O 1
ATOM 702 N N . MET A 1 86 ? 21.770 1.543 -6.256 1.00 43.91 86 MET A N 1
ATOM 703 C CA . MET A 1 86 ? 21.095 2.822 -6.548 1.00 43.91 86 MET A CA 1
ATOM 704 C C . MET A 1 86 ? 21.592 3.540 -7.817 1.00 43.91 86 MET A C 1
ATOM 706 O O . MET A 1 86 ? 20.946 4.485 -8.271 1.00 43.91 86 MET A O 1
ATOM 710 N N . MET A 1 87 ? 22.724 3.126 -8.397 1.00 50.25 87 MET A N 1
ATOM 711 C CA . MET A 1 87 ? 23.219 3.699 -9.658 1.00 50.25 87 MET A CA 1
ATOM 712 C C . MET A 1 87 ? 22.625 3.029 -10.902 1.00 50.25 87 MET A C 1
ATOM 714 O O . MET A 1 87 ? 22.638 3.639 -11.972 1.00 50.25 87 MET A O 1
ATOM 718 N N . ASP A 1 88 ? 22.085 1.815 -10.777 1.00 62.09 88 ASP A N 1
ATOM 719 C CA . ASP A 1 88 ? 21.493 1.085 -11.894 1.00 62.09 88 ASP A CA 1
ATOM 720 C C . ASP A 1 88 ? 19.965 1.256 -11.885 1.00 62.09 88 ASP A C 1
ATOM 722 O O . ASP A 1 88 ? 19.251 0.685 -11.062 1.00 62.09 88 ASP A O 1
ATOM 726 N N . LYS A 1 89 ? 19.473 2.082 -12.817 1.00 66.50 89 LYS A N 1
ATOM 727 C CA . LYS A 1 89 ? 18.049 2.405 -13.022 1.00 66.50 89 LYS A CA 1
ATOM 728 C C . LYS A 1 89 ? 17.321 1.367 -13.887 1.00 66.50 89 LYS A C 1
ATOM 730 O O . LYS A 1 89 ? 16.335 1.701 -14.540 1.00 66.50 89 LYS A O 1
ATOM 735 N N . SER A 1 90 ? 17.826 0.139 -13.959 1.00 81.12 90 SER A N 1
ATOM 736 C CA . SER A 1 90 ? 17.154 -0.933 -14.685 1.00 81.12 90 SER A CA 1
ATOM 737 C C . SER A 1 90 ? 15.765 -1.224 -14.106 1.00 81.12 90 SER A C 1
ATOM 739 O O . SER A 1 90 ? 15.527 -1.093 -12.902 1.00 81.12 90 SER A O 1
ATOM 741 N N . THR A 1 91 ? 14.850 -1.663 -14.975 1.00 86.81 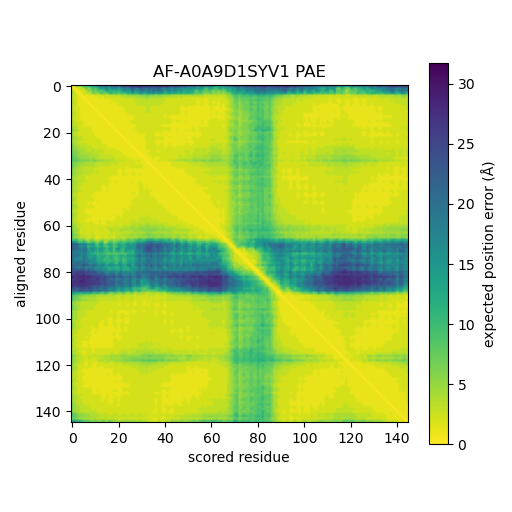91 THR A N 1
ATOM 742 C CA . THR A 1 91 ? 13.500 -2.128 -14.612 1.00 86.81 91 THR A CA 1
ATOM 743 C C . THR A 1 91 ? 13.545 -3.114 -13.448 1.00 86.81 91 THR A C 1
ATOM 745 O O . THR A 1 91 ? 12.826 -2.931 -12.473 1.00 86.81 91 THR A O 1
ATOM 748 N N . ARG A 1 92 ? 14.474 -4.077 -13.496 1.00 88.75 92 ARG A N 1
ATOM 749 C CA . ARG A 1 92 ? 14.715 -5.073 -12.444 1.00 88.75 92 ARG A CA 1
ATOM 750 C C . ARG A 1 92 ? 14.958 -4.451 -11.070 1.00 88.75 92 ARG A C 1
ATOM 752 O O . ARG A 1 92 ? 14.365 -4.887 -10.088 1.00 88.75 92 ARG A O 1
ATOM 759 N N . ASN A 1 93 ? 15.831 -3.448 -10.977 1.00 84.69 93 ASN A N 1
ATOM 760 C CA . ASN A 1 93 ? 16.171 -2.854 -9.683 1.00 84.69 93 ASN A CA 1
ATOM 761 C C . ASN A 1 93 ? 15.019 -2.023 -9.124 1.00 84.69 93 ASN A C 1
ATOM 763 O O . ASN A 1 93 ? 14.755 -2.070 -7.924 1.00 84.69 93 ASN A O 1
ATOM 767 N N . ILE A 1 94 ? 14.308 -1.294 -9.987 1.00 88.00 94 ILE A N 1
ATOM 768 C CA . ILE A 1 94 ? 13.128 -0.534 -9.571 1.00 88.00 94 ILE A CA 1
ATOM 769 C C . ILE A 1 94 ? 12.017 -1.502 -9.130 1.00 88.00 94 ILE A C 1
ATOM 771 O O . ILE A 1 94 ? 11.464 -1.326 -8.048 1.00 88.00 94 ILE A O 1
ATOM 775 N N . ALA A 1 95 ? 11.753 -2.568 -9.889 1.00 92.00 95 ALA A N 1
ATOM 776 C CA . ALA A 1 95 ? 10.794 -3.610 -9.521 1.00 92.00 95 ALA A CA 1
ATOM 777 C C . ALA A 1 95 ? 11.152 -4.284 -8.188 1.00 92.00 95 ALA A C 1
ATOM 779 O O . ALA A 1 95 ? 10.282 -4.476 -7.342 1.00 92.00 95 ALA A O 1
ATOM 780 N N . GLN A 1 96 ? 12.437 -4.565 -7.944 1.00 89.00 96 GLN A N 1
ATOM 781 C CA . GLN A 1 96 ? 12.899 -5.080 -6.653 1.00 89.00 96 GLN A CA 1
ATOM 782 C C . GLN A 1 96 ? 12.604 -4.104 -5.504 1.00 89.00 96 GLN A C 1
ATOM 784 O O . GLN A 1 96 ? 12.191 -4.545 -4.432 1.00 89.00 96 GLN A O 1
ATOM 789 N N . MET A 1 97 ? 12.800 -2.796 -5.707 1.00 87.38 97 MET A N 1
ATOM 790 C CA . MET A 1 97 ? 12.469 -1.788 -4.693 1.00 87.38 97 MET A CA 1
ATOM 791 C C . MET A 1 97 ? 10.974 -1.780 -4.365 1.00 87.38 97 MET A C 1
ATOM 793 O O . MET A 1 97 ? 10.627 -1.793 -3.184 1.00 87.38 97 MET A O 1
ATOM 797 N N . PHE A 1 98 ? 10.106 -1.798 -5.382 1.00 91.69 98 PHE A N 1
ATOM 798 C CA . PHE A 1 98 ? 8.657 -1.877 -5.178 1.00 91.69 98 PHE A CA 1
ATOM 799 C C . PHE A 1 98 ? 8.271 -3.159 -4.450 1.00 91.69 98 PHE A C 1
ATOM 801 O O . PHE A 1 98 ? 7.629 -3.086 -3.411 1.00 91.69 98 PHE A O 1
ATOM 808 N N . LEU A 1 99 ? 8.768 -4.314 -4.896 1.00 93.19 99 LEU A N 1
ATOM 809 C CA . LEU A 1 99 ? 8.457 -5.605 -4.285 1.00 93.19 99 LEU A CA 1
ATOM 810 C C . LEU A 1 99 ? 8.857 -5.669 -2.801 1.00 93.19 99 LEU A C 1
ATOM 812 O O . LEU A 1 99 ? 8.108 -6.201 -1.984 1.00 93.19 99 LEU A O 1
ATOM 816 N N . LEU A 1 100 ? 10.010 -5.104 -2.426 1.00 88.62 100 LEU A N 1
ATOM 817 C CA . LEU A 1 100 ? 10.414 -4.996 -1.019 1.00 88.62 100 LEU A CA 1
ATOM 818 C C . LEU A 1 100 ? 9.488 -4.069 -0.221 1.00 88.62 100 LEU A C 1
ATOM 820 O O . LEU A 1 100 ? 9.129 -4.410 0.906 1.00 88.62 100 LEU A O 1
ATOM 824 N N . GLY A 1 101 ? 9.104 -2.924 -0.792 1.00 88.62 101 GLY A N 1
ATOM 825 C CA . GLY A 1 101 ? 8.148 -1.999 -0.180 1.00 88.62 101 GLY A CA 1
ATOM 826 C C . GLY A 1 101 ? 6.790 -2.657 0.060 1.00 88.62 101 GLY A C 1
ATOM 827 O O . GLY A 1 101 ? 6.308 -2.655 1.189 1.00 88.62 101 GLY A O 1
ATOM 828 N N . THR A 1 102 ? 6.246 -3.320 -0.959 1.00 94.81 102 THR A N 1
ATOM 829 C CA . THR A 1 102 ? 4.977 -4.054 -0.900 1.00 94.81 102 THR A CA 1
ATOM 830 C C . THR A 1 102 ? 4.995 -5.143 0.174 1.00 94.81 102 THR A C 1
ATOM 832 O O . THR A 1 102 ? 4.065 -5.246 0.964 1.00 94.81 102 THR A O 1
ATOM 835 N N . VAL A 1 103 ? 6.075 -5.929 0.288 1.00 94.38 103 VAL A N 1
ATOM 836 C CA . VAL A 1 103 ? 6.191 -6.941 1.359 1.00 94.38 103 VAL A CA 1
ATOM 837 C C . VAL A 1 103 ? 6.168 -6.299 2.749 1.00 94.38 103 VAL A C 1
ATOM 839 O O . VAL A 1 103 ? 5.585 -6.859 3.678 1.00 94.38 103 VAL A O 1
ATOM 842 N N . MET A 1 104 ? 6.799 -5.136 2.923 1.00 91.38 104 MET A N 1
ATOM 843 C CA . MET A 1 104 ? 6.764 -4.427 4.206 1.00 91.38 104 MET A CA 1
ATOM 844 C C . MET A 1 104 ? 5.374 -3.892 4.529 1.00 91.38 104 MET A C 1
ATOM 846 O O . MET A 1 104 ? 4.977 -3.970 5.692 1.00 91.38 104 MET A O 1
ATOM 850 N N . GLY A 1 105 ? 4.653 -3.392 3.525 1.00 94.19 105 GLY A N 1
ATOM 851 C CA . GLY A 1 105 ? 3.259 -2.994 3.661 1.00 94.19 105 GLY A CA 1
ATOM 852 C C . GLY A 1 105 ? 2.387 -4.156 4.145 1.00 94.19 105 GLY A C 1
ATOM 853 O O . GLY A 1 105 ? 1.754 -4.037 5.194 1.00 94.19 105 GLY A O 1
ATOM 854 N N . ILE A 1 106 ? 2.487 -5.329 3.500 1.00 97.75 106 ILE A N 1
ATOM 855 C CA . ILE A 1 106 ? 1.738 -6.541 3.888 1.00 97.75 106 ILE A CA 1
ATOM 856 C C . ILE A 1 106 ? 2.023 -6.886 5.351 1.00 97.75 106 ILE A C 1
ATOM 858 O O . ILE A 1 106 ? 1.117 -7.108 6.153 1.00 97.75 106 ILE A O 1
ATOM 862 N N . VAL A 1 107 ? 3.304 -6.902 5.736 1.00 95.19 107 VAL A N 1
ATOM 863 C CA . VAL A 1 107 ? 3.708 -7.185 7.119 1.00 95.19 107 VAL A CA 1
ATOM 864 C C . VAL A 1 107 ? 3.140 -6.152 8.097 1.00 95.19 107 VAL A C 1
ATOM 866 O O . VAL A 1 107 ? 2.809 -6.519 9.226 1.00 95.19 107 VAL A O 1
ATOM 869 N N . GLN A 1 108 ? 3.040 -4.881 7.702 1.00 95.62 108 GLN A N 1
ATOM 870 C CA . GLN A 1 108 ? 2.440 -3.834 8.525 1.00 95.62 108 GLN A CA 1
ATOM 871 C C . GLN A 1 108 ? 0.929 -4.055 8.681 1.00 95.62 108 GLN A C 1
ATOM 873 O O . GLN A 1 108 ? 0.460 -4.104 9.816 1.00 95.62 108 GLN A O 1
ATOM 878 N N . CYS A 1 109 ? 0.200 -4.315 7.592 1.00 97.88 109 CYS A N 1
ATOM 879 C CA . CYS A 1 109 ? -1.228 -4.642 7.629 1.00 97.88 109 CYS A CA 1
ATOM 880 C C . CYS A 1 109 ? -1.520 -5.854 8.523 1.00 97.88 109 CYS A C 1
ATOM 882 O O . CYS A 1 109 ? -2.400 -5.796 9.376 1.00 97.88 109 CYS A O 1
ATOM 884 N N . LEU A 1 110 ? -0.740 -6.933 8.409 1.00 97.88 110 LEU A N 1
ATOM 885 C CA . LEU A 1 110 ? -0.913 -8.126 9.247 1.00 97.88 110 LEU A CA 1
ATOM 886 C C . LEU A 1 110 ? -0.711 -7.842 10.743 1.00 97.88 110 LEU A C 1
ATOM 888 O O . LEU A 1 110 ? -1.414 -8.412 11.580 1.00 97.88 110 LEU A O 1
ATOM 892 N N . LYS A 1 111 ? 0.251 -6.979 11.095 1.00 97.50 111 LYS A N 1
ATOM 893 C CA . LYS A 1 111 ? 0.453 -6.544 12.485 1.00 97.50 111 LYS A CA 1
ATOM 894 C C . LYS A 1 111 ? -0.719 -5.698 12.962 1.00 97.50 111 LYS A C 1
ATOM 896 O O . LYS A 1 111 ? -1.271 -5.983 14.018 1.00 97.50 111 LYS A O 1
ATOM 901 N N . ASP A 1 112 ? -1.134 -4.722 12.164 1.00 97.38 112 ASP A N 1
ATOM 902 C CA . ASP A 1 112 ? -2.205 -3.804 12.537 1.00 97.38 112 ASP A CA 1
ATOM 903 C C . ASP A 1 112 ? -3.554 -4.523 12.681 1.00 97.38 112 ASP A C 1
ATOM 905 O O . ASP A 1 112 ? -4.268 -4.293 13.652 1.00 97.38 112 ASP A O 1
ATOM 909 N N . LEU A 1 113 ? -3.872 -5.470 11.792 1.00 97.88 113 LEU A N 1
ATOM 910 C CA . LEU A 1 113 ? -5.058 -6.324 11.912 1.00 97.88 113 LEU A CA 1
ATOM 911 C C . LEU A 1 113 ? -5.021 -7.169 13.191 1.00 97.88 113 LEU A C 1
ATOM 913 O O . LEU A 1 113 ? -6.048 -7.372 13.839 1.00 97.88 113 LEU A O 1
ATOM 917 N N . LYS A 1 114 ? -3.845 -7.654 13.596 1.00 97.31 114 LYS A N 1
ATOM 918 C CA . LYS A 1 114 ? -3.706 -8.413 14.842 1.00 97.31 114 LYS A CA 1
ATOM 919 C C . LYS A 1 114 ? -3.864 -7.531 16.082 1.00 97.31 114 LYS A C 1
ATOM 921 O O . LYS A 1 114 ? -4.462 -7.978 17.059 1.00 97.31 114 LYS A O 1
ATOM 926 N N . ASP A 1 115 ? -3.333 -6.316 16.039 1.00 95.94 115 ASP A N 1
ATOM 927 C CA . ASP A 1 115 ? -3.256 -5.426 17.197 1.00 95.94 115 ASP A CA 1
ATOM 928 C C . ASP A 1 115 ? -4.524 -4.566 17.373 1.00 95.94 115 ASP A C 1
ATOM 930 O O . ASP A 1 115 ? -4.861 -4.202 18.502 1.00 95.94 115 ASP A O 1
ATOM 934 N N . TYR A 1 116 ? -5.251 -4.264 16.287 1.00 95.69 116 TYR A N 1
ATOM 935 C CA . TYR A 1 116 ? -6.317 -3.252 16.275 1.00 95.69 116 TYR A CA 1
ATOM 936 C C . TYR A 1 116 ? -7.655 -3.687 15.654 1.00 95.69 116 TYR A C 1
ATOM 938 O O . TYR A 1 116 ? -8.587 -2.886 15.664 1.00 95.69 116 TYR A O 1
ATOM 946 N N . SER A 1 117 ? -7.820 -4.923 15.162 1.00 91.44 117 SER A N 1
ATOM 947 C CA . SER A 1 117 ? -9.069 -5.338 14.478 1.00 91.44 117 SER A CA 1
ATOM 948 C C . SER A 1 117 ? -10.349 -5.227 15.317 1.00 91.44 117 SER A C 1
ATOM 950 O O . SER A 1 117 ? -11.441 -5.133 14.774 1.00 91.44 117 SER A O 1
ATOM 952 N N . SER A 1 118 ? -10.247 -5.201 16.646 1.00 94.00 118 SER A N 1
ATOM 953 C CA . SER A 1 118 ? -11.399 -5.014 17.539 1.00 94.00 118 SER A CA 1
ATOM 954 C C . SER A 1 118 ? -11.822 -3.550 17.724 1.00 94.00 118 SER A C 1
ATOM 956 O O . SER A 1 118 ? -12.779 -3.274 18.449 1.00 94.00 118 SER A O 1
ATOM 958 N N . VAL A 1 119 ? -11.092 -2.600 17.132 1.00 94.00 119 VAL A N 1
ATOM 959 C CA . VAL A 1 119 ? -11.276 -1.161 17.368 1.00 94.00 119 VAL A CA 1
ATOM 960 C C . VAL A 1 119 ? -12.342 -0.552 16.456 1.00 94.00 119 VAL A C 1
ATOM 962 O O . VAL A 1 119 ? -13.079 0.320 16.914 1.00 94.00 119 VAL A O 1
ATOM 965 N N . SER A 1 120 ? -12.416 -0.987 15.195 1.00 96.19 120 SER A N 1
ATOM 966 C CA . SER A 1 120 ? -13.416 -0.564 14.204 1.00 96.19 120 SER A CA 1
ATOM 967 C C . SER A 1 120 ? -13.480 -1.580 13.067 1.00 96.19 120 SER A C 1
ATOM 969 O O . SER A 1 120 ? -12.444 -1.976 12.523 1.00 96.19 120 SER A O 1
ATOM 971 N N . ASP A 1 121 ? -14.698 -1.968 12.693 1.00 97.06 121 ASP A N 1
ATOM 972 C CA . ASP A 1 121 ? -14.938 -2.878 11.573 1.00 97.06 121 ASP A CA 1
ATOM 973 C C . ASP A 1 121 ? -14.577 -2.201 10.240 1.00 97.06 121 ASP A C 1
ATOM 975 O O . ASP A 1 121 ? -14.000 -2.838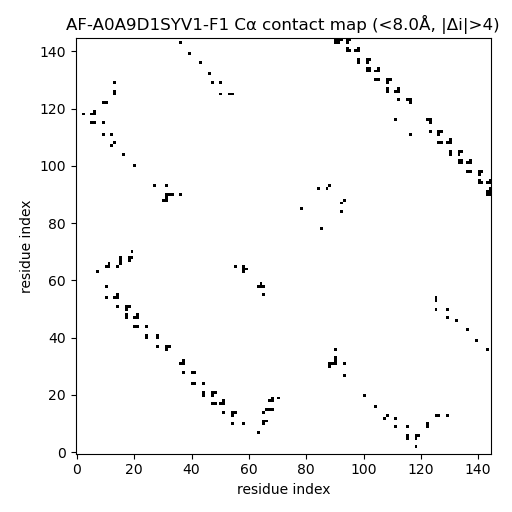 9.364 1.00 97.06 121 ASP A O 1
ATOM 979 N N . GLU A 1 122 ? -14.824 -0.894 10.109 1.00 97.44 122 GLU A N 1
ATOM 980 C CA . GLU A 1 122 ? -14.510 -0.103 8.914 1.00 97.44 122 GLU A CA 1
ATOM 981 C C . GLU A 1 122 ? -13.000 0.004 8.667 1.00 97.44 122 GLU A C 1
ATOM 983 O O . GLU A 1 122 ? -12.538 -0.194 7.543 1.00 97.44 122 GLU A O 1
ATOM 988 N N . LEU A 1 123 ? -12.205 0.278 9.710 1.00 98.00 123 LEU A N 1
ATOM 989 C CA . LEU A 1 123 ? -10.743 0.293 9.579 1.00 98.00 123 LEU A CA 1
ATOM 990 C C . LEU A 1 123 ? -10.177 -1.102 9.317 1.00 98.00 123 LEU A C 1
ATOM 992 O O . LEU A 1 123 ? -9.190 -1.238 8.593 1.00 98.00 123 LEU A O 1
ATOM 996 N N . THR A 1 124 ? -10.799 -2.130 9.893 1.00 98.50 124 THR A N 1
ATOM 997 C CA . THR A 1 124 ? -10.413 -3.523 9.653 1.00 98.50 124 THR A CA 1
ATOM 998 C C . THR A 1 124 ? -10.647 -3.896 8.193 1.00 98.50 124 THR A C 1
ATOM 1000 O O . THR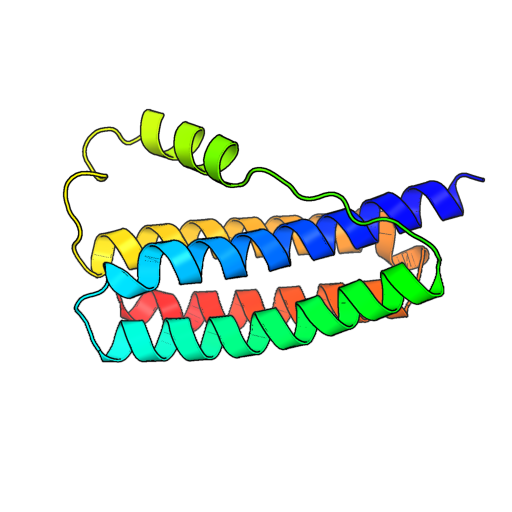 A 1 124 ? -9.719 -4.372 7.546 1.00 98.50 124 THR A O 1
ATOM 1003 N N . ASP A 1 125 ? -11.828 -3.596 7.648 1.00 98.56 125 ASP A N 1
ATOM 1004 C CA . ASP A 1 125 ? -12.162 -3.810 6.235 1.00 98.56 125 ASP A CA 1
ATOM 1005 C C . ASP A 1 125 ? -11.201 -3.052 5.306 1.00 98.56 125 ASP A C 1
ATOM 1007 O O . ASP A 1 125 ? -10.626 -3.635 4.386 1.00 98.56 125 ASP A O 1
ATOM 1011 N N . LEU A 1 126 ? -10.931 -1.774 5.591 1.00 98.69 126 LEU A N 1
ATOM 1012 C CA . LEU A 1 126 ? -9.979 -0.975 4.819 1.00 98.69 126 LEU A CA 1
ATOM 1013 C C . LEU A 1 126 ? -8.555 -1.559 4.852 1.00 98.69 126 LEU A C 1
ATOM 1015 O O . LEU A 1 126 ? -7.892 -1.639 3.816 1.00 98.69 126 LEU A O 1
ATOM 1019 N N . CYS A 1 127 ? -8.076 -1.987 6.023 1.00 98.69 127 CYS A N 1
ATOM 1020 C CA . CYS A 1 127 ? -6.753 -2.594 6.164 1.00 98.69 127 CYS A CA 1
ATOM 1021 C C . CYS A 1 127 ? -6.668 -3.956 5.457 1.00 98.69 127 CYS A C 1
ATOM 1023 O O . CYS A 1 127 ? -5.643 -4.267 4.849 1.00 98.69 127 CYS A O 1
ATOM 1025 N N . THR A 1 128 ? -7.745 -4.747 5.475 1.00 98.62 128 THR A N 1
ATOM 1026 C CA . THR A 1 128 ? -7.836 -6.004 4.724 1.00 98.62 128 THR A CA 1
ATOM 1027 C C . THR A 1 128 ? -7.797 -5.759 3.217 1.00 98.62 128 THR A C 1
ATOM 1029 O O . THR A 1 128 ? -6.969 -6.373 2.548 1.00 98.62 128 THR A O 1
ATOM 1032 N N . LYS A 1 129 ? -8.584 -4.811 2.686 1.00 98.75 129 LYS A N 1
ATOM 1033 C CA . LYS A 1 129 ? -8.521 -4.418 1.262 1.00 98.75 129 LYS A CA 1
ATOM 1034 C C . LYS A 1 129 ? -7.117 -3.980 0.852 1.00 98.75 129 LYS A C 1
ATOM 1036 O O . LYS A 1 129 ? -6.653 -4.332 -0.231 1.00 98.75 129 LYS A O 1
ATOM 1041 N N . LEU A 1 130 ? -6.439 -3.214 1.711 1.00 98.75 130 LEU A N 1
ATOM 1042 C CA . LEU A 1 130 ? -5.057 -2.809 1.478 1.00 98.75 130 LEU A CA 1
ATOM 1043 C C . LEU A 1 130 ? -4.123 -4.023 1.433 1.00 98.75 130 LEU A C 1
ATOM 1045 O O . LEU A 1 130 ? -3.376 -4.165 0.473 1.00 98.75 130 LEU A O 1
ATOM 1049 N N . SE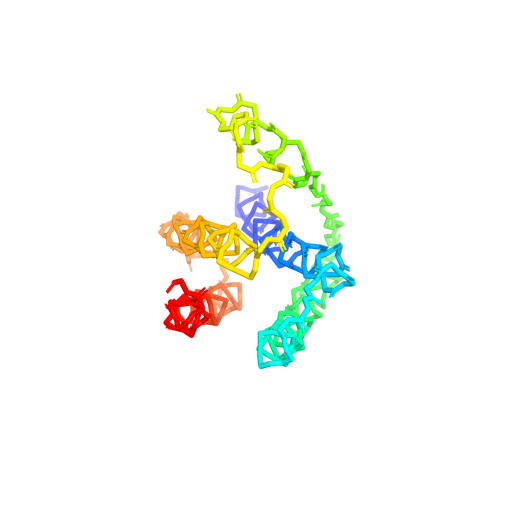R A 1 131 ? -4.207 -4.931 2.408 1.00 98.44 131 SER A N 1
ATOM 1050 C CA . SER A 1 131 ? -3.398 -6.158 2.426 1.00 98.44 131 SER A CA 1
ATOM 1051 C C . SER A 1 131 ? -3.604 -6.999 1.162 1.00 98.44 131 SER A C 1
ATOM 1053 O O . SER A 1 131 ? -2.635 -7.450 0.559 1.00 98.44 131 SER A O 1
ATOM 1055 N N . GLU A 1 132 ? -4.852 -7.175 0.722 1.00 98.62 132 GLU A N 1
ATOM 1056 C CA . GLU A 1 132 ? -5.185 -7.912 -0.503 1.00 98.62 132 GLU A CA 1
ATOM 1057 C C . GLU A 1 132 ? -4.641 -7.220 -1.760 1.00 98.62 132 GLU A C 1
ATOM 1059 O O . GLU A 1 132 ? -4.131 -7.880 -2.670 1.00 98.62 132 GLU A O 1
ATOM 1064 N N . LEU A 1 133 ? -4.722 -5.888 -1.828 1.00 98.69 133 LEU A N 1
ATOM 1065 C CA . LEU A 1 133 ? -4.110 -5.113 -2.905 1.00 98.69 133 LEU A CA 1
ATOM 1066 C C . LEU A 1 133 ? -2.595 -5.349 -2.948 1.00 98.69 133 LEU A C 1
ATOM 1068 O O . LEU A 1 133 ? -2.057 -5.654 -4.010 1.00 98.69 133 LEU A O 1
ATOM 1072 N N . GLU A 1 134 ? -1.914 -5.259 -1.809 1.00 98.12 134 GLU A N 1
ATOM 1073 C CA . GLU A 1 134 ? -0.466 -5.447 -1.745 1.00 98.12 134 GLU A CA 1
ATOM 1074 C C . GLU A 1 134 ? -0.042 -6.880 -2.078 1.00 98.12 134 GLU A C 1
ATOM 1076 O O . GLU A 1 134 ? 0.939 -7.083 -2.791 1.00 98.12 134 GLU A O 1
ATOM 1081 N N . GLU A 1 135 ? -0.793 -7.888 -1.638 1.00 98.38 135 GLU A N 1
ATOM 1082 C CA . GLU A 1 135 ? -0.545 -9.279 -2.022 1.00 98.38 135 GLU A CA 1
ATOM 1083 C C . GLU A 1 135 ? -0.663 -9.486 -3.536 1.00 98.38 135 GLU A C 1
ATOM 1085 O O . GLU A 1 135 ? 0.183 -10.162 -4.129 1.00 98.38 135 GLU A O 1
ATOM 1090 N N . ASN A 1 136 ? -1.659 -8.870 -4.177 1.00 98.38 136 ASN A N 1
ATOM 1091 C CA . ASN A 1 136 ? -1.815 -8.913 -5.631 1.00 98.38 136 ASN A CA 1
ATOM 1092 C C . ASN A 1 136 ? -0.666 -8.192 -6.348 1.00 98.38 136 ASN A C 1
ATOM 1094 O O . ASN A 1 136 ? -0.064 -8.762 -7.261 1.00 98.38 136 ASN A O 1
ATOM 1098 N N . ASN A 1 137 ? -0.303 -6.991 -5.894 1.00 97.81 137 ASN A N 1
ATOM 1099 C CA . ASN A 1 137 ? 0.821 -6.232 -6.447 1.00 97.81 137 ASN A CA 1
ATOM 1100 C C . ASN A 1 137 ? 2.128 -7.027 -6.311 1.00 97.81 137 ASN A C 1
ATOM 1102 O O . ASN A 1 137 ? 2.889 -7.157 -7.265 1.00 97.81 137 ASN A O 1
ATOM 1106 N N . TYR A 1 138 ? 2.356 -7.686 -5.169 1.00 97.38 138 TYR A N 1
ATOM 1107 C CA . TYR A 1 138 ? 3.496 -8.584 -4.984 1.00 97.38 138 TYR A CA 1
ATOM 1108 C C . TYR A 1 138 ? 3.526 -9.711 -6.029 1.00 97.38 138 TYR A C 1
ATOM 1110 O O . TYR A 1 138 ? 4.600 -10.049 -6.535 1.00 97.38 138 TYR A O 1
ATOM 1118 N N . GLN A 1 139 ? 2.377 -10.304 -6.377 1.00 98.00 139 GLN A N 1
ATOM 1119 C CA . GLN A 1 139 ? 2.331 -11.316 -7.437 1.00 98.00 139 GLN A CA 1
ATOM 1120 C C . GLN A 1 139 ? 2.726 -10.735 -8.798 1.00 98.00 139 GLN A C 1
ATOM 1122 O O . GLN A 1 139 ? 3.515 -11.366 -9.505 1.00 98.00 139 GLN A O 1
ATOM 1127 N N . ASN A 1 140 ? 2.230 -9.545 -9.132 1.00 97.12 140 ASN A N 1
ATOM 1128 C CA . ASN A 1 140 ? 2.462 -8.897 -10.421 1.00 97.12 140 ASN A CA 1
ATOM 1129 C C . ASN A 1 140 ? 3.906 -8.401 -10.577 1.00 97.12 140 ASN A C 1
ATOM 1131 O O . ASN A 1 140 ? 4.550 -8.679 -11.591 1.00 97.12 140 ASN A O 1
ATOM 1135 N N . LEU A 1 141 ? 4.455 -7.757 -9.544 1.00 96.38 141 LEU A N 1
ATOM 1136 C CA . LEU A 1 141 ? 5.807 -7.189 -9.533 1.00 96.38 141 LEU A CA 1
ATOM 1137 C C . LEU A 1 141 ? 6.904 -8.236 -9.768 1.00 96.38 141 LEU A C 1
ATOM 1139 O O . LEU A 1 141 ? 7.950 -7.922 -10.338 1.00 96.38 141 LEU A O 1
ATOM 1143 N N . LYS A 1 142 ? 6.668 -9.503 -9.397 1.00 95.44 142 LYS A N 1
ATOM 1144 C CA . LYS A 1 142 ? 7.607 -10.608 -9.666 1.00 95.44 142 LYS A CA 1
ATOM 1145 C C . LYS A 1 142 ? 7.889 -10.824 -11.151 1.00 95.44 142 LYS A C 1
ATOM 1147 O O . LYS A 1 142 ? 8.953 -11.342 -11.475 1.00 95.44 142 LYS A O 1
ATOM 1152 N N . ASN A 1 143 ? 6.971 -10.444 -12.038 1.00 95.69 143 ASN A N 1
ATOM 1153 C CA . ASN A 1 143 ? 7.148 -10.617 -13.481 1.00 95.69 143 ASN A CA 1
ATOM 1154 C C . ASN A 1 143 ? 8.218 -9.678 -14.066 1.00 95.69 143 ASN A C 1
ATOM 1156 O O . ASN A 1 143 ? 8.668 -9.900 -15.187 1.00 95.69 143 ASN A O 1
ATOM 1160 N N . PHE A 1 144 ? 8.639 -8.658 -13.310 1.00 93.81 144 PHE A N 1
ATOM 1161 C CA . PHE A 1 144 ? 9.610 -7.644 -13.730 1.00 93.81 144 PHE A CA 1
ATOM 1162 C C . PHE A 1 144 ? 11.010 -7.839 -13.114 1.00 93.81 144 PHE A C 1
ATOM 1164 O O . PHE A 1 144 ? 11.874 -6.969 -13.258 1.00 93.81 144 PHE A O 1
ATOM 1171 N N . LEU A 1 145 ? 11.240 -8.967 -12.425 1.00 88.12 145 LEU A N 1
ATOM 1172 C CA . LEU A 1 145 ? 12.531 -9.351 -11.836 1.00 88.12 145 LEU A CA 1
ATOM 1173 C C . LEU A 1 145 ? 13.400 -10.173 -12.794 1.00 88.12 145 LEU A C 1
ATOM 1175 O O . LEU A 1 145 ? 12.921 -11.125 -13.438 1.00 88.12 145 LEU A O 1
#

Organism: NCBI:txid2840719

Secondary structure (DSSP, 8-state):
-HHHHHHHHHHHHHHHHHHHHHHHHHHHGGG---HHHHHHHHHHHHHHHHHHHHHHHHHHHTT-------HHHHHHHHHHH-TTTTT---HHHHHHHHHHHHHHHHHHHHHHHHHHTTT-HHHHHHHHHHHHHHHHHHHHHGGG-

Nearest PDB structures (foldseek):
  2gyq-assembly1_B  TM=7.828E-01  e=2.018E-03  Rhodopseudomonas palustris CGA009
  3bt5-assembly1_A  TM=7.628E-01  e=3.044E-03  Deinococcus radiodurans R1 = ATCC 13939 = DSM 20539
  3hiu-assembly2_D  TM=7.715E-01  e=1.495E-02  Xanthomonas campestris pv. campestris
  2clb-assembly1_A  TM=7.384E-01  e=7.347E-02  Saccharolobus solfataricus P2
  7vg4-assembly1_A  TM=3.651E-01  e=5.443E-01  Methylorubrum extorquens AM1

Mean predicted aligned error: 5.4 Å

Radius of gyration: 15.8 Å; Cα contacts (8 Å, |Δi|>4): 123; chains: 1; bounding box: 42×26×47 Å

pLDDT: mean 87.99, std 15.43, range [43.72, 98.75]